Protein AF-A0A817MNH9-F1 (afdb_monomer_lite)

pLDDT: mean 93.38, std 6.89, range [51.91, 97.88]

Radius of gyration: 15.21 Å; chains: 1; bounding box: 30×36×34 Å

Sequence (54 aa):
MSMHPPYDRELRQLLIQSCAETPNVGYKDKSTVIVIEGPNFSTYAENKVFISWG

Foldseek 3Di:
DDCVVVDDPVVLVVVVVVQVPDPPRDDDSDDDDDDDPDPDDDDPVVVVVVVVVD

Structure (mmCIF, N/CA/C/O backbone):
data_AF-A0A817MNH9-F1
#
_entry.id   AF-A0A817MNH9-F1
#
loop_
_atom_site.group_PDB
_atom_site.id
_atom_site.type_symbol
_atom_site.label_atom_id
_atom_site.label_alt_id
_atom_site.label_comp_id
_atom_site.label_asym_id
_atom_site.label_entity_id
_atom_site.label_seq_id
_atom_site.pdbx_PDB_ins_code
_atom_site.Cartn_x
_atom_site.Cartn_y
_atom_site.Cartn_z
_atom_site.occupancy
_atom_site.B_iso_or_equiv
_atom_site.auth_seq_id
_atom_site.auth_comp_id
_atom_site.auth_asym_id
_atom_site.auth_atom_id
_atom_site.pdbx_PDB_model_num
ATOM 1 N N . MET A 1 1 ? 4.352 -23.434 4.979 1.00 51.91 1 MET A N 1
ATOM 2 C CA . MET A 1 1 ? 3.764 -22.414 5.876 1.00 51.91 1 MET A CA 1
ATOM 3 C C . MET A 1 1 ? 2.661 -21.70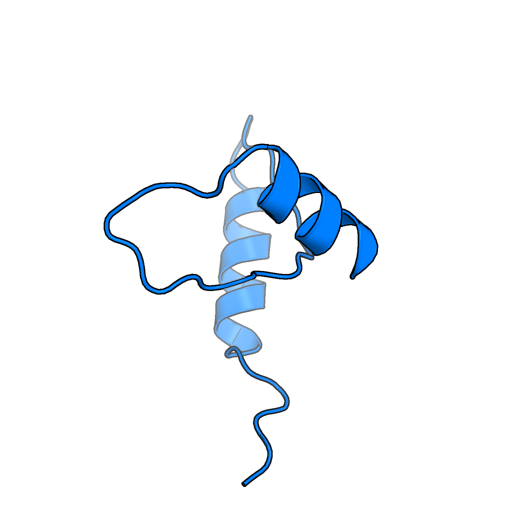1 5.111 1.00 51.91 1 MET A C 1
ATOM 5 O O . MET A 1 1 ? 2.884 -21.381 3.952 1.00 51.91 1 MET A O 1
ATOM 9 N N . SER A 1 2 ? 1.475 -21.534 5.702 1.00 78.19 2 SER A N 1
ATOM 10 C CA . SER A 1 2 ? 0.368 -20.800 5.073 1.00 78.19 2 SER A CA 1
ATOM 11 C C . SER A 1 2 ? 0.492 -19.319 5.422 1.00 78.19 2 SER A C 1
ATOM 13 O O . SER A 1 2 ? 0.570 -18.983 6.597 1.00 78.19 2 SER A O 1
ATOM 15 N N . MET A 1 3 ? 0.511 -18.453 4.411 1.00 84.69 3 MET A N 1
ATOM 16 C CA . MET A 1 3 ? 0.518 -16.990 4.559 1.00 84.69 3 MET A CA 1
ATOM 17 C C . MET A 1 3 ? -0.902 -16.410 4.663 1.00 84.69 3 MET A C 1
ATOM 19 O O . MET A 1 3 ? -1.081 -15.207 4.526 1.00 84.69 3 MET A O 1
ATOM 23 N N . HIS A 1 4 ? -1.935 -17.243 4.836 1.00 86.81 4 HIS A N 1
ATOM 24 C CA . HIS A 1 4 ? -3.316 -16.778 4.937 1.00 86.81 4 HIS A CA 1
ATOM 25 C C . HIS A 1 4 ? -3.830 -16.847 6.385 1.00 86.81 4 HIS A C 1
ATOM 27 O O . HIS A 1 4 ? -3.859 -17.946 6.945 1.00 86.81 4 HIS A O 1
ATOM 33 N N . PRO A 1 5 ? -4.320 -15.731 6.964 1.00 88.88 5 PRO A N 1
ATOM 34 C CA . PRO A 1 5 ? -4.330 -14.367 6.418 1.00 88.88 5 PRO A CA 1
ATOM 35 C C . PRO A 1 5 ? -2.935 -13.699 6.467 1.00 88.88 5 PRO A C 1
ATOM 37 O O . PRO A 1 5 ? -2.201 -13.927 7.424 1.00 88.88 5 PRO A O 1
ATOM 40 N N . PRO A 1 6 ? -2.575 -12.856 5.479 1.00 89.62 6 PRO A N 1
ATOM 41 C CA . PRO A 1 6 ? -1.246 -12.229 5.426 1.00 89.62 6 PRO A CA 1
ATOM 42 C C . PRO A 1 6 ? -1.108 -11.010 6.345 1.00 89.62 6 PRO A C 1
ATOM 44 O O . PRO A 1 6 ? 0.001 -10.573 6.631 1.00 89.62 6 PRO A O 1
ATOM 47 N N . TYR A 1 7 ? -2.234 -10.457 6.795 1.00 92.56 7 TYR A N 1
ATOM 48 C CA . TYR A 1 7 ? -2.302 -9.310 7.691 1.00 92.56 7 TYR A CA 1
ATOM 49 C C . TYR A 1 7 ? -3.128 -9.664 8.921 1.00 92.56 7 TYR A C 1
ATOM 51 O O . TYR A 1 7 ? -4.055 -10.479 8.846 1.00 92.56 7 TYR A O 1
ATOM 59 N N . ASP A 1 8 ? -2.813 -9.005 10.033 1.00 94.50 8 ASP A N 1
ATOM 60 C CA . ASP A 1 8 ? -3.574 -9.136 11.266 1.00 94.50 8 ASP A CA 1
ATOM 61 C C . ASP A 1 8 ? -5.010 -8.615 11.090 1.00 94.50 8 ASP A C 1
ATOM 63 O O . ASP A 1 8 ? -5.249 -7.537 10.533 1.00 94.50 8 ASP A O 1
ATOM 67 N N . ARG A 1 9 ? -5.985 -9.417 11.525 1.00 93.75 9 ARG A N 1
ATOM 68 C CA . ARG A 1 9 ? -7.407 -9.122 11.308 1.00 93.75 9 ARG A CA 1
ATOM 69 C C . ARG A 1 9 ? -7.911 -8.022 12.236 1.00 93.75 9 ARG A C 1
ATOM 71 O O . ARG A 1 9 ? -8.689 -7.182 11.785 1.00 93.75 9 ARG A O 1
ATOM 78 N N . GLU A 1 10 ? -7.477 -8.029 13.492 1.00 97.00 10 GLU A N 1
ATOM 79 C CA . GLU A 1 10 ? -7.946 -7.096 14.519 1.00 97.00 10 GLU A CA 1
ATOM 80 C C . GLU A 1 10 ? -7.417 -5.692 14.243 1.00 97.00 10 GLU A C 1
ATOM 82 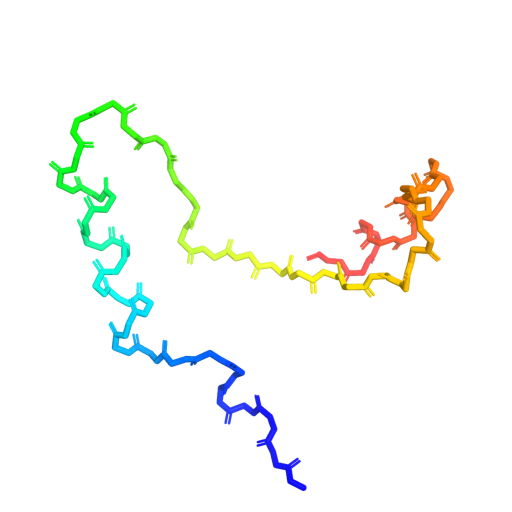O O . GLU A 1 10 ? -8.188 -4.733 14.179 1.00 97.00 10 GLU A O 1
ATOM 87 N N . LEU A 1 11 ? -6.120 -5.583 13.950 1.00 96.44 11 LEU A N 1
ATOM 88 C CA . LEU A 1 11 ? -5.482 -4.328 13.580 1.00 96.44 11 LEU A CA 1
ATOM 89 C C . LEU A 1 11 ? -6.108 -3.735 12.317 1.00 96.44 11 LEU A C 1
ATOM 91 O O . LEU A 1 11 ? -6.391 -2.537 12.266 1.00 96.44 11 LEU A O 1
ATOM 95 N N . ARG A 1 12 ? -6.380 -4.563 11.300 1.00 95.38 12 ARG A N 1
ATOM 96 C CA . ARG A 1 12 ? -7.060 -4.094 10.086 1.00 95.38 12 ARG A CA 1
ATOM 97 C C . ARG A 1 12 ? -8.442 -3.523 10.406 1.00 95.38 12 ARG A C 1
ATOM 99 O O . ARG A 1 12 ? -8.816 -2.499 9.838 1.00 95.38 12 ARG A O 1
ATOM 106 N N . GLN A 1 13 ? -9.198 -4.167 11.289 1.00 96.56 13 GLN A N 1
ATOM 107 C CA . GLN A 1 13 ? -10.527 -3.694 11.662 1.00 96.56 13 GLN A CA 1
ATOM 108 C C . GLN A 1 13 ? -10.471 -2.384 12.455 1.00 96.56 13 GLN A C 1
ATOM 110 O O . GLN A 1 13 ? -11.237 -1.470 12.152 1.00 96.56 13 GLN A O 1
ATOM 115 N N . LEU A 1 14 ? -9.518 -2.256 13.381 1.00 97.88 14 LEU A N 1
ATOM 116 C CA . LEU A 1 14 ? -9.282 -1.022 14.130 1.00 97.88 14 LEU A CA 1
ATOM 117 C C . LEU A 1 14 ? -8.939 0.154 13.202 1.00 97.88 14 LEU A C 1
ATOM 119 O O . LEU A 1 14 ? -9.469 1.252 13.375 1.00 97.88 14 LEU A O 1
ATOM 123 N N . LEU A 1 15 ? -8.094 -0.071 12.191 1.00 96.44 15 LEU A N 1
ATOM 124 C CA . LEU A 1 15 ? -7.733 0.954 11.206 1.00 96.44 15 LEU A CA 1
ATOM 125 C C . LEU A 1 15 ? -8.937 1.384 10.361 1.00 96.44 15 LEU A C 1
ATOM 127 O O . LEU A 1 15 ? -9.165 2.579 10.189 1.00 96.44 15 LEU A O 1
ATOM 131 N N . ILE A 1 16 ? -9.735 0.427 9.875 1.00 96.44 16 ILE A N 1
ATOM 132 C CA . ILE A 1 16 ? -10.955 0.718 9.105 1.00 96.44 16 ILE A CA 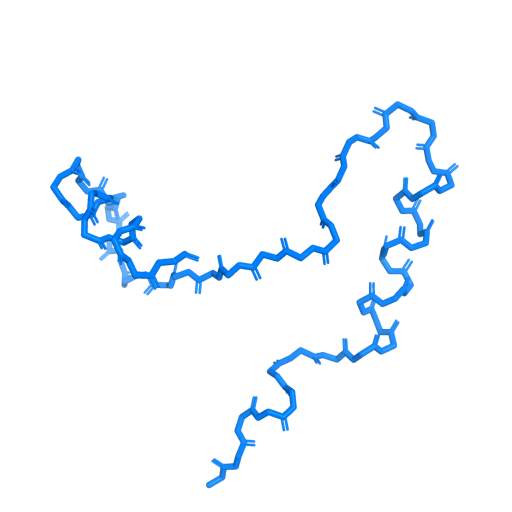1
ATOM 133 C C . ILE A 1 16 ? -11.941 1.537 9.944 1.00 96.44 16 ILE A C 1
ATOM 135 O O . ILE A 1 16 ? -12.464 2.538 9.458 1.00 96.44 16 ILE A O 1
ATOM 139 N N . GLN A 1 17 ? -12.166 1.144 11.200 1.00 97.00 17 GLN A N 1
ATOM 140 C CA . GLN A 1 17 ? -13.050 1.871 12.110 1.00 97.00 17 GLN A CA 1
ATOM 141 C C . GLN A 1 17 ? -12.547 3.299 12.357 1.00 97.00 17 GLN A C 1
ATOM 143 O O . GLN A 1 17 ? -13.311 4.251 12.227 1.00 97.00 17 GLN A O 1
ATOM 148 N N . SER A 1 18 ? -11.247 3.454 12.613 1.00 97.25 18 SER A N 1
ATOM 149 C CA . SER A 1 18 ? -10.626 4.767 12.824 1.00 97.25 18 SER A CA 1
ATOM 150 C C . SER A 1 18 ? -10.805 5.685 11.605 1.00 97.25 18 SER A C 1
ATOM 152 O O . SER A 1 18 ? -11.127 6.865 11.749 1.00 97.25 18 SER A O 1
ATOM 154 N N . CYS A 1 19 ? -10.651 5.150 10.387 1.00 96.75 19 CYS A N 1
ATOM 155 C CA . CYS A 1 19 ? -10.913 5.899 9.157 1.00 96.75 19 CYS A CA 1
ATOM 156 C C . CYS A 1 19 ? -12.400 6.243 8.98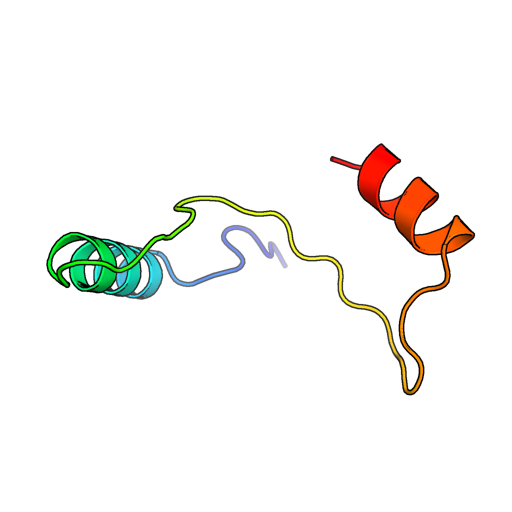1 1.00 96.75 19 CYS A C 1
ATOM 158 O O . CYS A 1 19 ? -12.706 7.341 8.528 1.00 96.75 19 CYS A O 1
ATOM 160 N N . ALA A 1 20 ? -13.316 5.341 9.346 1.00 95.50 20 ALA A N 1
ATOM 161 C CA . ALA A 1 20 ? -14.760 5.571 9.261 1.00 95.50 20 ALA A CA 1
ATOM 162 C C . ALA A 1 20 ? -15.251 6.673 10.214 1.00 95.50 20 ALA A C 1
ATOM 164 O O . ALA A 1 20 ? -16.176 7.410 9.878 1.00 95.50 20 ALA A O 1
ATOM 165 N N . GLU A 1 21 ? -14.629 6.792 11.387 1.00 97.19 21 GLU A N 1
ATOM 166 C CA . GLU A 1 21 ? -14.957 7.7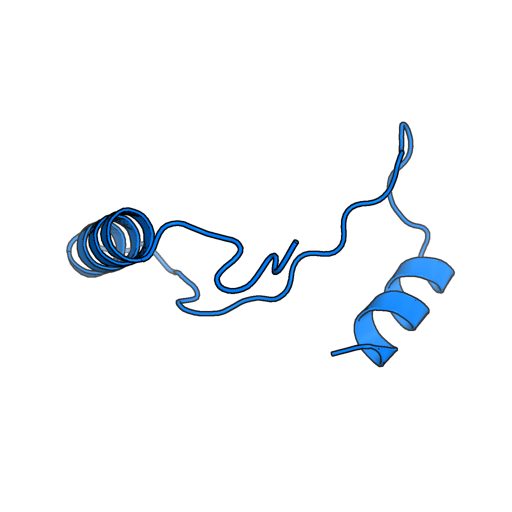99 12.403 1.00 97.19 21 GLU A CA 1
ATOM 167 C C . GLU A 1 21 ? -14.309 9.166 12.124 1.00 97.19 21 GLU A C 1
ATOM 169 O O . GLU A 1 21 ? -14.727 10.174 12.694 1.00 97.19 21 GLU A O 1
ATOM 174 N N . THR A 1 22 ? -13.312 9.228 11.232 1.00 97.38 22 THR A N 1
ATOM 175 C CA . THR A 1 22 ? -12.602 10.471 10.910 1.00 97.38 22 THR A CA 1
ATOM 176 C C . THR A 1 22 ? -13.312 11.232 9.782 1.00 97.38 22 THR A C 1
ATOM 178 O O . THR A 1 22 ? -13.355 10.752 8.644 1.00 97.38 22 THR A O 1
ATOM 181 N N . PRO A 1 23 ? -13.829 12.450 10.032 1.00 95.44 23 PRO A N 1
ATOM 182 C CA . PRO A 1 23 ? -14.496 13.233 8.999 1.00 95.44 23 PRO A CA 1
ATOM 183 C C . PRO A 1 23 ? -13.559 13.548 7.830 1.00 95.44 23 PRO A C 1
ATOM 185 O O . PRO A 1 23 ? -12.396 13.897 8.027 1.00 95.44 23 PRO A O 1
ATOM 188 N N . ASN A 1 24 ? -14.095 13.502 6.609 1.00 95.44 24 ASN A N 1
ATOM 189 C CA . ASN A 1 24 ? -13.389 13.846 5.368 1.00 95.44 24 ASN A CA 1
ATOM 190 C C . ASN A 1 24 ? -12.191 12.939 5.009 1.00 95.44 24 ASN A C 1
ATOM 192 O O . ASN A 1 24 ? -11.347 13.341 4.208 1.00 95.44 24 ASN A O 1
ATOM 196 N N . VAL A 1 25 ? -12.122 11.711 5.540 1.00 95.81 25 VAL A N 1
ATOM 197 C CA . VAL A 1 25 ? -11.126 10.706 5.128 1.00 95.81 25 VAL A CA 1
ATOM 198 C C . VAL A 1 25 ? -11.755 9.686 4.180 1.00 95.81 25 VAL A C 1
ATOM 200 O O . VAL A 1 25 ? -12.632 8.913 4.555 1.00 95.81 25 VAL A O 1
ATOM 203 N N . GLY A 1 26 ? -11.287 9.662 2.931 1.00 94.75 26 GLY A N 1
ATOM 204 C CA . GLY A 1 26 ? -11.600 8.591 1.985 1.00 94.75 26 GLY A CA 1
ATOM 205 C C . GLY A 1 26 ? -10.674 7.394 2.199 1.00 94.75 26 GLY A C 1
ATOM 206 O O . GLY A 1 26 ? -9.460 7.563 2.286 1.00 94.75 26 GLY A O 1
ATOM 207 N N . TYR A 1 27 ? -11.226 6.183 2.251 1.00 95.75 27 TYR A N 1
ATOM 208 C CA . TYR A 1 27 ? -10.443 4.956 2.398 1.00 95.75 27 TYR A CA 1
ATOM 209 C C . TYR A 1 27 ? -11.016 3.817 1.551 1.00 95.75 27 TYR A C 1
ATOM 211 O O . TYR A 1 27 ? -12.169 3.849 1.121 1.00 95.75 27 TYR A O 1
ATOM 219 N N . LYS A 1 28 ? -10.181 2.804 1.298 1.00 93.62 28 LYS A N 1
ATOM 220 C CA . LYS A 1 28 ? -10.598 1.522 0.724 1.00 93.62 28 LYS A CA 1
ATOM 221 C C . LYS A 1 28 ? -10.465 0.463 1.803 1.00 93.62 28 LYS A C 1
ATOM 223 O O . LYS A 1 28 ? -9.408 0.338 2.414 1.00 93.62 28 LYS A O 1
ATOM 228 N N . ASP A 1 29 ? -11.521 -0.301 2.024 1.00 92.75 29 ASP A N 1
ATOM 229 C CA . ASP A 1 29 ? -11.526 -1.395 2.989 1.00 92.75 29 ASP A CA 1
ATOM 230 C C . ASP A 1 29 ? -10.782 -2.630 2.457 1.00 92.75 29 ASP A C 1
ATOM 232 O O . ASP A 1 29 ? -10.239 -3.403 3.242 1.00 92.75 29 ASP A O 1
ATOM 236 N N . LYS A 1 30 ? -10.685 -2.816 1.137 1.00 91.19 30 LYS A N 1
ATOM 237 C CA . LYS A 1 30 ? -9.997 -3.950 0.509 1.00 91.19 30 LYS A CA 1
ATOM 238 C C . LYS A 1 30 ? -9.107 -3.512 -0.654 1.00 91.19 30 LYS A C 1
ATOM 240 O O . LYS A 1 30 ? -9.521 -2.745 -1.522 1.00 91.19 30 LYS A O 1
ATOM 245 N N . SER A 1 31 ? -7.897 -4.060 -0.700 1.00 90.12 31 SER A N 1
ATOM 246 C CA . SER A 1 31 ? -6.959 -3.897 -1.809 1.00 90.12 31 SER A CA 1
ATOM 247 C C . SER A 1 31 ? -6.018 -5.097 -1.919 1.00 90.12 31 SER A C 1
ATOM 249 O O . SER A 1 31 ? -5.815 -5.840 -0.956 1.00 90.12 31 SER A O 1
ATOM 251 N N . THR A 1 32 ? -5.454 -5.266 -3.112 1.00 92.19 32 THR A N 1
ATOM 252 C CA . THR A 1 32 ? -4.334 -6.168 -3.389 1.00 92.19 32 THR A CA 1
ATOM 253 C C . THR A 1 32 ? -3.077 -5.317 -3.536 1.00 92.19 32 THR A C 1
ATOM 255 O O . THR A 1 32 ? -3.124 -4.252 -4.152 1.00 92.19 32 THR A O 1
ATOM 258 N N . VAL A 1 33 ? -1.963 -5.762 -2.955 1.00 93.00 33 VAL A N 1
ATOM 259 C CA . VAL A 1 33 ? -0.677 -5.056 -3.021 1.00 93.00 33 VAL A CA 1
ATOM 260 C C . VAL A 1 33 ? 0.323 -5.918 -3.779 1.00 93.00 33 VAL A C 1
ATOM 262 O O . VAL A 1 33 ? 0.465 -7.104 -3.489 1.00 93.00 33 VAL A O 1
ATOM 265 N N . ILE A 1 34 ? 1.021 -5.304 -4.732 1.00 94.56 34 ILE A N 1
ATOM 266 C CA . ILE A 1 34 ? 2.144 -5.905 -5.453 1.00 94.56 34 ILE A CA 1
ATOM 267 C C . ILE A 1 34 ? 3.414 -5.218 -4.962 1.00 94.56 34 ILE A C 1
ATOM 269 O O . ILE A 1 34 ? 3.506 -3.991 -4.979 1.00 94.56 34 ILE A O 1
ATOM 273 N N . VAL A 1 35 ? 4.377 -6.014 -4.506 1.00 94.06 35 VAL A N 1
ATOM 274 C CA . VAL A 1 35 ? 5.696 -5.539 -4.079 1.00 94.06 35 VAL A CA 1
ATOM 275 C C . VAL A 1 35 ? 6.678 -5.780 -5.226 1.00 94.06 35 VAL A C 1
ATOM 277 O O . VAL A 1 35 ? 6.752 -6.893 -5.741 1.00 94.06 35 VAL A O 1
ATOM 280 N N . ILE A 1 36 ? 7.405 -4.736 -5.631 1.00 95.31 36 ILE A N 1
ATOM 281 C CA . ILE A 1 36 ? 8.507 -4.800 -6.603 1.00 95.31 36 ILE A CA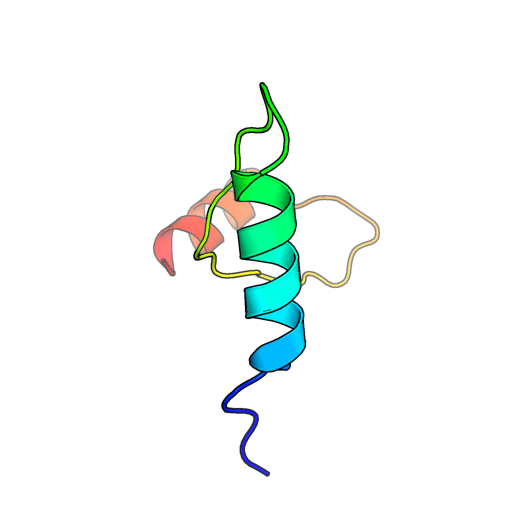 1
ATOM 282 C C . ILE A 1 36 ? 9.820 -4.463 -5.889 1.00 95.31 36 ILE A C 1
ATOM 284 O O . ILE A 1 36 ? 9.813 -3.685 -4.938 1.00 95.31 36 ILE A O 1
ATOM 288 N N . GLU A 1 37 ? 10.940 -5.014 -6.352 1.00 95.69 37 GLU A N 1
ATOM 289 C CA . GLU A 1 37 ? 12.245 -4.877 -5.678 1.00 95.69 37 GLU A CA 1
ATOM 290 C C . GLU A 1 37 ? 12.820 -3.442 -5.694 1.00 95.69 37 GLU A C 1
ATOM 292 O O . GLU A 1 37 ? 13.577 -3.064 -4.804 1.00 95.69 37 GLU A O 1
ATOM 297 N N . GLY A 1 38 ? 12.455 -2.604 -6.671 1.00 92.88 38 GLY A N 1
ATOM 298 C CA . GLY A 1 38 ? 13.021 -1.253 -6.803 1.00 92.88 38 GLY A CA 1
ATOM 299 C C . GLY A 1 38 ? 14.486 -1.249 -7.284 1.00 92.88 38 GLY A C 1
ATOM 300 O O . GLY A 1 38 ? 14.964 -2.260 -7.800 1.00 92.88 38 GLY A O 1
ATOM 301 N N . PRO A 1 39 ? 15.211 -0.105 -7.222 1.00 92.50 39 PRO A N 1
ATOM 302 C CA . PRO A 1 39 ? 14.865 1.178 -6.582 1.00 92.50 39 PRO A CA 1
ATOM 303 C C . PRO A 1 39 ? 13.912 2.058 -7.403 1.00 92.50 39 PRO A C 1
ATOM 305 O O . PRO A 1 39 ? 13.419 3.071 -6.913 1.00 92.50 39 PRO A O 1
ATOM 308 N N . ASN A 1 40 ? 13.686 1.701 -8.667 1.00 95.56 40 ASN A N 1
ATOM 309 C CA . ASN A 1 40 ? 12.847 2.468 -9.577 1.00 95.56 40 ASN A CA 1
ATOM 310 C C . ASN A 1 40 ? 11.365 2.118 -9.402 1.00 95.56 40 ASN A C 1
ATOM 312 O O . ASN A 1 40 ? 11.013 1.021 -8.969 1.00 95.56 40 ASN A O 1
ATOM 316 N N . PHE A 1 41 ? 10.497 3.049 -9.795 1.00 96.12 41 PHE A N 1
ATOM 317 C CA . PHE A 1 41 ? 9.066 2.786 -9.925 1.00 96.12 41 PHE A CA 1
ATOM 318 C C . PHE A 1 41 ? 8.774 1.865 -11.110 1.00 96.12 41 PHE A C 1
ATOM 320 O O . PHE A 1 41 ? 9.568 1.769 -12.049 1.00 96.12 41 PHE A O 1
ATOM 327 N N . SER A 1 42 ? 7.602 1.230 -11.079 1.00 95.88 42 SER A N 1
ATOM 328 C CA . SER A 1 42 ? 7.126 0.423 -12.195 1.00 95.88 42 SER A CA 1
ATOM 329 C C . SER A 1 42 ? 6.955 1.260 -13.460 1.00 95.88 42 SER A C 1
ATOM 331 O O . SER A 1 42 ? 6.490 2.404 -13.451 1.00 95.88 42 SER A O 1
ATOM 333 N N . THR A 1 43 ? 7.322 0.661 -14.580 1.00 97.25 43 THR A N 1
ATOM 334 C CA . THR A 1 43 ? 7.072 1.194 -15.913 1.00 97.25 43 THR A CA 1
ATOM 335 C C . THR A 1 43 ? 5.588 1.100 -16.270 1.00 97.25 43 THR A C 1
ATOM 337 O O . THR A 1 43 ? 4.807 0.360 -15.667 1.00 97.25 43 THR A O 1
ATOM 340 N N . TYR A 1 44 ? 5.182 1.814 -17.322 1.00 97.06 44 TYR A N 1
ATOM 341 C CA . TYR A 1 44 ? 3.821 1.708 -17.851 1.00 97.06 44 TYR A CA 1
ATOM 342 C C . TYR A 1 44 ? 3.464 0.274 -18.274 1.00 97.06 44 TYR A C 1
ATOM 344 O O . TYR A 1 44 ? 2.345 -0.178 -18.034 1.00 97.06 44 TYR A O 1
ATOM 352 N N . ALA A 1 45 ? 4.415 -0.443 -18.883 1.00 97.44 45 ALA A N 1
ATOM 353 C CA . ALA A 1 45 ? 4.219 -1.824 -19.312 1.00 97.44 45 ALA A CA 1
ATOM 354 C C . ALA A 1 45 ? 4.018 -2.761 -18.111 1.00 97.44 45 ALA A C 1
ATOM 356 O O . ALA A 1 45 ? 3.061 -3.531 -18.097 1.00 97.44 45 ALA A O 1
ATOM 357 N N . GLU A 1 46 ? 4.852 -2.640 -17.076 1.00 96.88 46 GLU A N 1
ATOM 358 C CA . GLU A 1 46 ? 4.703 -3.414 -15.836 1.00 96.88 46 GLU A CA 1
ATOM 359 C C . GLU A 1 46 ? 3.380 -3.105 -15.138 1.00 96.88 46 GLU A C 1
ATOM 361 O O . GLU A 1 46 ? 2.661 -4.024 -14.765 1.00 96.88 46 GLU A O 1
ATOM 366 N N . ASN A 1 47 ? 2.986 -1.832 -15.049 1.00 95.50 47 ASN A N 1
ATOM 367 C CA . ASN A 1 47 ? 1.692 -1.457 -14.483 1.00 95.50 47 ASN A CA 1
ATOM 368 C C . ASN A 1 47 ? 0.517 -2.108 -15.238 1.00 95.50 47 ASN A C 1
ATOM 370 O O . ASN A 1 47 ? -0.420 -2.609 -14.622 1.00 95.50 47 ASN A O 1
ATOM 374 N N . LYS A 1 48 ? 0.566 -2.166 -16.577 1.00 97.19 48 LYS A N 1
ATOM 375 C CA . LYS A 1 48 ? -0.455 -2.874 -17.371 1.00 97.19 48 LYS A CA 1
ATOM 376 C C . LYS A 1 48 ? -0.504 -4.368 -17.062 1.00 97.19 48 LYS A C 1
ATOM 378 O O . LYS A 1 48 ? -1.599 -4.924 -16.996 1.00 97.19 48 LYS A O 1
ATOM 383 N N . VAL A 1 49 ? 0.651 -4.996 -16.850 1.00 96.81 49 VAL A N 1
ATOM 384 C CA . VAL A 1 49 ? 0.734 -6.399 -16.426 1.00 96.81 49 VAL A CA 1
ATOM 385 C C . VAL A 1 49 ? 0.143 -6.570 -15.024 1.00 96.81 49 VAL A C 1
ATOM 387 O O . VAL A 1 49 ? -0.712 -7.428 -14.836 1.00 96.81 49 VAL A O 1
ATOM 390 N N . PHE A 1 50 ? 0.499 -5.714 -14.070 1.00 96.06 50 PHE A N 1
ATOM 391 C CA . PHE A 1 50 ? -0.008 -5.765 -12.696 1.00 96.06 50 PHE A CA 1
ATOM 392 C C . PHE A 1 50 ? -1.526 -5.592 -12.612 1.00 96.06 50 PHE A C 1
ATOM 394 O O . PHE A 1 50 ? -2.188 -6.367 -11.931 1.00 96.06 50 PHE A O 1
ATOM 401 N N . ILE A 1 51 ? -2.094 -4.650 -13.371 1.00 94.69 51 ILE A N 1
ATOM 402 C CA . ILE A 1 51 ? -3.551 -4.463 -13.468 1.00 94.69 51 ILE A CA 1
ATOM 403 C C . ILE A 1 51 ? -4.233 -5.701 -14.067 1.00 94.69 51 ILE A C 1
ATOM 405 O O . ILE A 1 51 ? -5.359 -6.024 -13.701 1.00 94.69 51 ILE A O 1
ATOM 409 N N . SER A 1 52 ? -3.572 -6.411 -14.989 1.00 96.31 52 SER A N 1
ATOM 410 C CA . SER A 1 52 ? -4.139 -7.630 -15.581 1.00 96.31 52 SER A CA 1
ATOM 411 C C . SER A 1 52 ? -4.266 -8.787 -14.580 1.00 96.31 52 SER A C 1
ATOM 413 O O . SER A 1 52 ? -4.980 -9.749 -14.857 1.00 96.31 52 SER A O 1
ATOM 415 N N . TRP A 1 53 ? -3.596 -8.700 -13.425 1.00 94.75 53 TRP A N 1
ATOM 416 C CA . TRP A 1 53 ? -3.613 -9.731 -12.387 1.00 94.75 53 TRP A CA 1
ATOM 417 C C . TRP A 1 53 ? -4.747 -9.568 -11.359 1.00 94.75 53 TRP A C 1
ATOM 419 O O . TRP A 1 53 ? -5.048 -10.545 -10.671 1.00 94.75 53 TRP A O 1
ATOM 429 N N . GLY A 1 54 ? -5.397 -8.397 -11.273 1.00 82.06 54 GLY A N 1
ATOM 430 C CA . GLY A 1 54 ? -6.539 -8.121 -10.378 1.00 82.06 54 GLY A CA 1
ATOM 431 C C . GLY A 1 54 ? -6.306 -6.958 -9.423 1.00 82.06 54 GLY A C 1
ATOM 432 O O . GLY A 1 54 ? -6.787 -7.056 -8.269 1.00 82.06 54 GLY A O 1
#

Secondary structure (DSSP, 8-state):
----S-S-HHHHHHHHHHHHHSTT----S---------SSPPPHHHHHHHHHT-